Protein AF-0000000067838954 (afdb_homodimer)

Foldseek 3Di:
DPPDDDDDDDDDDPVVQ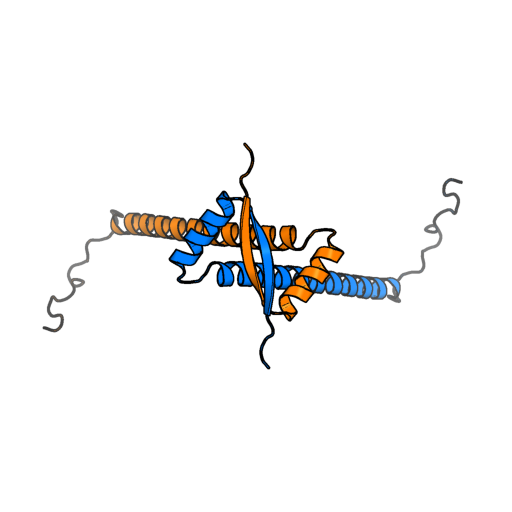VVLCVVCVVVVHDSVVSVVVVVVVVVVVVVVV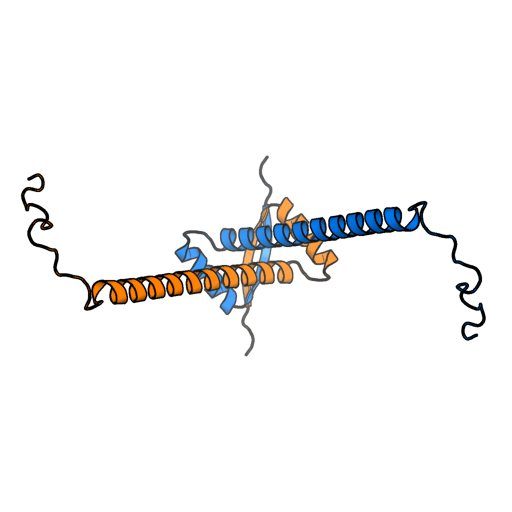VVVVVVVVVVVVVVVVCVVPVVPPDPPPPPNPPPPPDPD/DPPDDDDDDDDDDPVVQVVLCVVCVVVVHDSVVSVVVVVVVVVVVVVVVVVVVVVVVVVVVVVVVCVVPVVPPDPCPPPNPPPPPDDD

Sequence (176 aa):
MTTRSSTYPLRLPRSLKAAIEKLSKRDGTSVNQFVVMAAAEKVAAMTTAEYFTERRERADMEAFDRILNRKGGQPPQPGDELSEEGDRMTTRSSTYPLRLPRSLKAAIEKLSKRDGTSVNQFVVMAAAEKVAAMTTAEYFTERRERADMEAFDRILNRKGGQPPQPGDELSEEGDR

Secondary structure (DSSP, 8-state):
----EEEEEEEEEHHHHHHHHHHHHHHT--HHHHHHHHHHHHHHHHHHHHHHHHHHHHHHHHHHHHHHT-TT-----TT-S--S----/----EEEEEEEEEHHHHHHHHHHHHHHT--HHHHHHHHHHHHHHHHHHHHHHHHHHHHHHHHHHHHHHT-TT-----TT-S--S----

pLDDT: mean 84.19, std 17.47, range [36.03, 98.75]

Solvent-accessible surface area (backbone atoms only — not comparable to full-atom values): 10216 Å² total; per-residue (Å²): 128,81,76,51,68,43,78,42,83,34,65,34,48,49,69,58,48,50,50,44,47,53,51,16,60,76,68,73,47,44,56,54,58,51,43,47,47,20,37,51,50,43,51,51,50,53,51,49,51,49,50,50,51,49,49,49,52,50,49,48,51,51,51,49,50,52,58,72,64,40,79,81,60,68,67,81,55,95,83,66,62,75,67,80,77,61,91,126,129,79,75,52,66,42,78,42,82,35,65,33,48,50,70,56,48,52,50,45,49,54,52,16,60,75,68,72,47,46,56,53,57,51,43,46,47,19,37,51,51,44,50,51,50,54,52,49,51,50,50,50,51,50,49,48,52,51,49,50,51,51,52,49,51,53,59,73,64,40,79,78,60,69,66,82,56,96,82,65,62,75,67,82,77,59,90,125

Structure (mmCIF, N/CA/C/O backbone):
data_AF-0000000067838954-model_v1
#
loop_
_entity.id
_entity.type
_entity.pdbx_description
1 polymer 'Toxin-antitoxin system Hic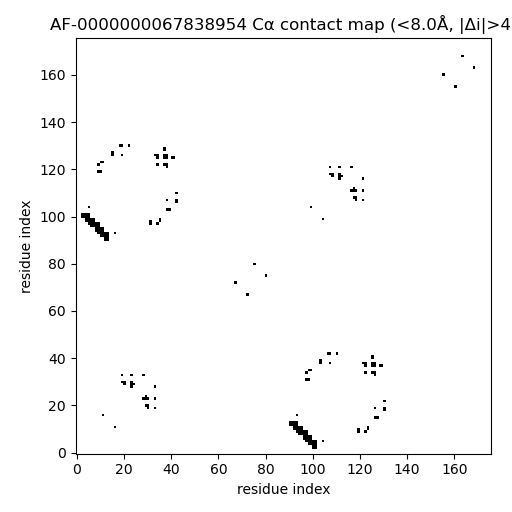B family antitoxin'
#
loop_
_atom_site.group_PDB
_atom_site.id
_atom_site.type_symbol
_atom_site.label_atom_id
_atom_site.label_alt_id
_atom_site.label_comp_id
_atom_site.label_asym_id
_atom_site.label_entity_id
_atom_site.label_seq_id
_atom_site.pdbx_PDB_ins_code
_atom_site.Cartn_x
_atom_site.Cartn_y
_atom_site.Cartn_z
_atom_site.occupancy
_atom_site.B_iso_or_equiv
_atom_site.auth_seq_id
_atom_site.auth_comp_id
_atom_site.auth_asym_id
_atom_site.auth_atom_id
_atom_site.pdbx_PDB_model_num
ATOM 1 N N . MET A 1 1 ? -16.734 2.172 -22.031 1 43.78 1 MET A N 1
ATOM 2 C CA . MET A 1 1 ? -16.672 0.999 -21.172 1 43.78 1 MET A CA 1
ATOM 3 C C . MET A 1 1 ? -16.875 1.39 -19.719 1 43.78 1 MET A C 1
ATOM 5 O O . MET A 1 1 ? -16.062 2.119 -19.141 1 43.78 1 MET A O 1
ATOM 9 N N . THR A 1 2 ? -18.125 1.466 -19.422 1 59.16 2 THR A N 1
ATOM 10 C CA . THR A 1 2 ? -18.469 1.93 -18.078 1 59.16 2 THR A CA 1
ATOM 11 C C . THR A 1 2 ? -17.812 1.051 -17.016 1 59.16 2 THR A C 1
ATOM 13 O O . THR A 1 2 ? -17.891 -0.177 -17.078 1 59.16 2 THR A O 1
ATOM 16 N N . THR A 1 3 ? -16.859 1.477 -16.547 1 65.56 3 THR A N 1
ATOM 17 C CA . THR A 1 3 ? -16.172 0.739 -15.492 1 65.56 3 THR A CA 1
ATOM 18 C C . THR A 1 3 ? -17.156 0.337 -14.391 1 65.56 3 THR A C 1
ATOM 20 O O . THR A 1 3 ? -17.75 1.197 -13.734 1 65.56 3 THR A O 1
ATOM 23 N N . ARG A 1 4 ? -17.656 -0.787 -14.578 1 85.62 4 ARG A N 1
ATOM 24 C CA . ARG A 1 4 ? -18.578 -1.32 -13.586 1 85.62 4 ARG A CA 1
ATOM 25 C C . ARG A 1 4 ? -17.938 -1.354 -12.203 1 85.62 4 ARG A C 1
ATOM 27 O O . ARG A 1 4 ? -16.766 -1.702 -12.07 1 85.62 4 ARG A O 1
ATOM 34 N N . SER A 1 5 ? -18.688 -0.738 -11.242 1 89.75 5 SER A N 1
ATOM 35 C CA . SER A 1 5 ? -18.203 -0.722 -9.859 1 89.75 5 SER A CA 1
ATOM 36 C C . SER A 1 5 ? -19.031 -1.647 -8.977 1 89.75 5 SER A C 1
ATOM 38 O O . SER A 1 5 ? -20.172 -1.979 -9.32 1 89.75 5 SER A O 1
ATOM 40 N N . SER A 1 6 ? -18.406 -2.203 -8.07 1 92.19 6 SER A N 1
ATOM 41 C CA . SER A 1 6 ? -19.047 -2.996 -7.023 1 92.19 6 SER A CA 1
ATOM 42 C C . SER A 1 6 ? -18.844 -2.369 -5.648 1 92.19 6 SER A C 1
ATOM 44 O O . SER A 1 6 ? -17.781 -1.785 -5.383 1 92.19 6 SER A O 1
ATOM 46 N N . THR A 1 7 ? -19.969 -2.459 -4.84 1 95.38 7 THR A N 1
ATOM 47 C CA . THR A 1 7 ? -19.875 -1.942 -3.479 1 95.38 7 THR A CA 1
ATOM 48 C C . THR A 1 7 ? -19.594 -3.07 -2.49 1 95.38 7 THR A C 1
ATOM 50 O O . THR A 1 7 ? -20.156 -4.16 -2.605 1 95.38 7 THR A O 1
ATOM 53 N N . TYR A 1 8 ? -18.688 -2.836 -1.58 1 95.5 8 TYR A N 1
ATOM 54 C CA . TYR A 1 8 ? -18.266 -3.795 -0.564 1 95.5 8 TYR A CA 1
ATOM 55 C C . TYR A 1 8 ? -18.297 -3.166 0.824 1 95.5 8 TYR A C 1
ATOM 57 O O . TYR A 1 8 ? -17.703 -2.107 1.045 1 95.5 8 TYR A O 1
ATOM 65 N N . PRO A 1 9 ? -19 -3.807 1.768 1 97 9 PRO A N 1
ATOM 66 C CA . PRO A 1 9 ? -18.969 -3.283 3.135 1 97 9 PRO A CA 1
ATOM 67 C C . PRO A 1 9 ? -17.609 -3.5 3.816 1 97 9 PRO A C 1
ATOM 69 O O . PRO A 1 9 ? -17.328 -4.602 4.301 1 97 9 PRO A O 1
ATOM 72 N N . LEU A 1 10 ? -16.828 -2.473 3.943 1 98.06 10 LEU A N 1
ATOM 73 C CA . LEU A 1 10 ? -15.5 -2.541 4.539 1 98.06 10 LEU A CA 1
ATOM 74 C C . LEU A 1 10 ? -15.562 -2.275 6.039 1 98.06 10 LEU A C 1
ATOM 76 O O . LEU A 1 10 ? -16.109 -1.263 6.473 1 98.06 10 LEU A O 1
ATOM 80 N N . ARG A 1 11 ? -15.031 -3.172 6.762 1 97.62 11 ARG A N 1
ATOM 81 C CA . ARG A 1 11 ? -14.93 -2.988 8.203 1 97.62 11 ARG A CA 1
ATOM 82 C C . ARG A 1 11 ? -13.539 -2.502 8.602 1 97.62 11 ARG A C 1
ATOM 84 O O . ARG A 1 11 ? -12.547 -3.189 8.359 1 97.62 11 ARG A O 1
ATOM 91 N N . LEU A 1 12 ? -13.547 -1.282 9.242 1 97.75 12 LEU A N 1
ATOM 92 C CA . LEU A 1 12 ? -12.289 -0.656 9.617 1 97.75 12 LEU A CA 1
ATOM 93 C C . LEU A 1 12 ? -12.219 -0.438 11.125 1 97.75 12 LEU A C 1
ATOM 95 O O . LEU A 1 12 ? -13.211 -0.036 11.742 1 97.75 12 LEU A O 1
ATOM 99 N N . PRO A 1 13 ? -11.016 -0.708 11.664 1 96.94 13 PRO A N 1
ATOM 100 C CA . PRO A 1 13 ? -10.82 -0.157 13.008 1 96.94 13 PRO A CA 1
ATOM 101 C C . PRO A 1 13 ? -11.031 1.354 13.062 1 96.94 13 PRO A C 1
ATOM 103 O O . PRO A 1 13 ? -10.648 2.068 12.133 1 96.94 13 PRO A O 1
ATOM 106 N N . ARG A 1 14 ? -11.555 1.832 14.125 1 96.31 14 ARG A N 1
ATOM 107 C CA . ARG A 1 14 ? -11.875 3.25 14.25 1 96.31 14 ARG A CA 1
ATOM 108 C C . ARG A 1 14 ? -10.625 4.109 14.062 1 96.31 14 ARG A C 1
ATOM 110 O O . ARG A 1 14 ? -10.688 5.184 13.461 1 96.31 14 ARG A O 1
ATOM 117 N N . SER A 1 15 ? -9.516 3.645 14.594 1 97 15 SER A N 1
ATOM 118 C CA . SER A 1 15 ? -8.273 4.402 14.508 1 97 15 SER A CA 1
ATOM 119 C C . SER A 1 15 ? -7.789 4.5 13.062 1 97 15 SER A C 1
ATOM 121 O O . SER A 1 15 ? -7.316 5.555 12.633 1 97 15 SER A O 1
ATOM 123 N N . LEU A 1 16 ? -7.926 3.453 12.32 1 97.94 16 LEU A N 1
ATOM 124 C CA . LEU A 1 16 ? -7.52 3.451 10.914 1 97.94 16 LEU A CA 1
ATOM 125 C C . LEU A 1 16 ? -8.445 4.328 10.078 1 97.94 16 LEU A C 1
ATOM 127 O O . LEU A 1 16 ? -7.984 5.07 9.211 1 97.94 16 LEU A O 1
ATOM 131 N N . LYS A 1 17 ? -9.68 4.211 10.359 1 97.81 17 LYS A N 1
ATOM 132 C CA . LYS A 1 17 ? -10.641 5.066 9.656 1 97.81 17 LYS A CA 1
ATOM 133 C C . LYS A 1 17 ? -10.32 6.543 9.883 1 97.81 17 LYS A C 1
ATOM 135 O O . LYS A 1 17 ? -10.328 7.332 8.938 1 97.81 17 LYS A O 1
ATOM 140 N N . ALA A 1 18 ? -10.023 6.887 11.102 1 96.81 18 ALA A N 1
ATOM 141 C CA . ALA A 1 18 ? -9.703 8.273 11.43 1 96.81 18 ALA A CA 1
ATOM 142 C C . ALA A 1 18 ? -8.438 8.734 10.711 1 96.81 18 ALA A C 1
ATOM 144 O O . ALA A 1 18 ? -8.375 9.859 10.211 1 96.81 18 ALA A O 1
ATOM 145 N N . ALA A 1 19 ? -7.5 7.848 10.656 1 97.5 19 ALA A N 1
ATOM 146 C CA . ALA A 1 19 ? -6.246 8.164 9.977 1 97.5 19 ALA A CA 1
ATOM 147 C C . ALA A 1 19 ? -6.469 8.375 8.484 1 97.5 19 ALA A C 1
ATOM 149 O O . ALA A 1 19 ? -5.93 9.32 7.895 1 97.5 19 ALA A O 1
ATOM 150 N N . ILE A 1 20 ? -7.301 7.562 7.855 1 98.38 20 ILE A N 1
ATOM 151 C CA . ILE A 1 20 ? -7.613 7.656 6.434 1 98.38 20 ILE A CA 1
ATOM 152 C C . ILE A 1 20 ? -8.352 8.969 6.152 1 98.38 20 ILE A C 1
ATOM 154 O O . ILE A 1 20 ? -8.039 9.664 5.18 1 98.38 20 ILE A O 1
ATOM 158 N N . GLU A 1 21 ? -9.258 9.281 7.043 1 97.69 21 GLU A N 1
ATOM 159 C CA . GLU A 1 21 ? -10.023 10.516 6.879 1 97.69 21 GLU A CA 1
ATOM 160 C C . GLU A 1 21 ? -9.117 11.742 6.957 1 97.69 21 GLU A C 1
ATOM 162 O O . GLU A 1 21 ? -9.234 12.664 6.148 1 97.69 21 GLU A O 1
ATOM 167 N N . LYS A 1 22 ? -8.242 11.727 7.926 1 97 22 LYS A N 1
ATOM 168 C CA . LYS A 1 22 ? -7.301 12.836 8.094 1 97 22 LYS A CA 1
ATOM 169 C C . LYS A 1 22 ? -6.398 12.984 6.875 1 97 22 LYS A C 1
ATOM 171 O O . LYS A 1 22 ? -6.234 14.086 6.348 1 97 22 LYS A O 1
ATOM 176 N N . LEU A 1 23 ? -5.891 11.883 6.367 1 96.75 23 LEU A N 1
ATOM 177 C CA . LEU A 1 23 ? -4.973 11.914 5.23 1 96.75 23 LEU A CA 1
ATOM 178 C C . LEU A 1 23 ? -5.707 12.281 3.947 1 96.75 23 LEU A C 1
ATOM 180 O O . LEU A 1 23 ? -5.168 13 3.102 1 96.75 23 LEU A O 1
ATOM 184 N N . SER A 1 24 ? -6.938 11.742 3.83 1 97.12 24 SER A N 1
ATOM 185 C CA . SER A 1 24 ? -7.73 12.039 2.641 1 97.12 24 SER A CA 1
ATOM 186 C C . SER A 1 24 ? -8.07 13.523 2.557 1 97.12 24 SER A C 1
ATOM 188 O O . SER A 1 24 ? -8.031 14.117 1.475 1 97.12 24 SER A O 1
ATOM 190 N N . LYS A 1 25 ? -8.344 14.125 3.738 1 95.62 25 LYS A N 1
ATOM 191 C CA . LYS A 1 25 ? -8.656 15.547 3.799 1 95.62 25 LYS A CA 1
ATOM 192 C C . LYS A 1 25 ? -7.438 16.391 3.426 1 95.62 25 LYS A C 1
ATOM 194 O O . LYS A 1 25 ? -7.555 17.359 2.676 1 95.62 25 LYS A O 1
ATOM 199 N N . ARG A 1 26 ? -6.359 15.977 3.863 1 92.69 26 ARG A N 1
ATOM 200 C CA . ARG A 1 26 ? -5.109 16.688 3.598 1 92.69 26 ARG A CA 1
ATOM 201 C C . ARG A 1 26 ? -4.766 16.641 2.111 1 92.69 26 ARG A C 1
ATOM 203 O O . ARG A 1 26 ? -4.32 17.641 1.547 1 92.69 26 ARG A O 1
ATOM 210 N N . ASP A 1 27 ? -5.125 15.492 1.48 1 91.62 27 ASP A N 1
ATOM 211 C CA . ASP A 1 27 ? -4.754 15.297 0.082 1 91.62 27 ASP A CA 1
ATOM 212 C C . ASP A 1 27 ? -5.891 15.711 -0.852 1 91.62 27 ASP A C 1
ATOM 214 O O . ASP A 1 27 ? -5.734 15.68 -2.074 1 91.62 27 ASP A O 1
ATOM 218 N N . GLY A 1 28 ? -6.945 16.078 -0.348 1 95.56 28 GLY A N 1
ATOM 219 C CA . GLY A 1 28 ? -8.086 16.484 -1.155 1 95.56 28 GLY A CA 1
ATOM 220 C C . GLY A 1 28 ? -8.742 15.336 -1.885 1 95.56 28 GLY A C 1
ATOM 221 O O . GLY A 1 28 ? -9.148 15.477 -3.039 1 95.56 28 GLY A O 1
ATOM 222 N N . THR A 1 29 ? -8.688 14.164 -1.291 1 96.88 29 THR A N 1
ATOM 223 C CA . THR A 1 29 ? -9.336 12.992 -1.862 1 96.88 29 THR A CA 1
ATOM 224 C C . THR A 1 29 ? -10.391 12.438 -0.909 1 96.88 29 THR A C 1
ATOM 226 O O . THR A 1 29 ? -10.469 12.852 0.249 1 96.88 29 THR A O 1
ATOM 229 N N . SER A 1 30 ? -11.133 11.57 -1.439 1 97.25 30 SER A N 1
ATOM 230 C CA . SER A 1 30 ? -12.148 10.93 -0.609 1 97.25 30 SER A CA 1
ATOM 231 C C . SER A 1 30 ? -11.609 9.664 0.048 1 97.25 30 SER A C 1
ATOM 233 O O . SER A 1 30 ? -10.633 9.078 -0.426 1 97.25 30 SER A O 1
ATOM 235 N N . VAL A 1 31 ? -12.18 9.281 1 1 97.44 31 VAL A N 1
ATOM 236 C CA . VAL A 1 31 ? -11.883 8.016 1.665 1 97.44 31 VAL A CA 1
ATOM 237 C C . VAL A 1 31 ? -11.953 6.871 0.657 1 97.44 31 VAL A C 1
ATOM 239 O O . VAL A 1 31 ? -11.078 6.004 0.632 1 97.44 31 VAL A O 1
ATOM 242 N N . ASN A 1 32 ? -12.93 6.918 -0.172 1 98 32 ASN A N 1
ATOM 243 C CA . ASN A 1 32 ? -13.07 5.891 -1.199 1 98 32 ASN A CA 1
ATOM 244 C C . ASN A 1 32 ? -11.844 5.836 -2.107 1 98 32 ASN A C 1
ATOM 246 O O . ASN A 1 32 ? -11.297 4.758 -2.352 1 98 32 ASN A O 1
ATOM 250 N N . GLN A 1 33 ? -11.453 7.055 -2.561 1 97.56 33 GLN A N 1
ATOM 251 C CA . GLN A 1 33 ? -10.305 7.121 -3.457 1 97.56 33 GLN A CA 1
ATOM 252 C C . GLN A 1 33 ? -9.031 6.652 -2.758 1 97.56 33 GLN A C 1
ATOM 254 O O . GLN A 1 33 ? -8.219 5.941 -3.35 1 97.56 33 GLN A O 1
ATOM 259 N N . PHE A 1 34 ? -8.844 7.008 -1.467 1 98.31 34 PHE A N 1
ATOM 260 C CA . PHE A 1 34 ? -7.684 6.59 -0.691 1 98.31 34 PHE A CA 1
ATOM 261 C C . PHE A 1 34 ? -7.617 5.07 -0.599 1 98.31 34 PHE A C 1
ATOM 263 O O . PHE A 1 34 ? -6.57 4.473 -0.863 1 98.31 34 PHE A O 1
ATOM 270 N N . VAL A 1 35 ? -8.703 4.441 -0.307 1 98.69 35 VAL A N 1
ATOM 271 C CA . VAL A 1 35 ? -8.742 3.004 -0.064 1 98.69 35 VAL A CA 1
ATOM 272 C C . VAL A 1 35 ? -8.602 2.252 -1.385 1 98.69 35 VAL A C 1
ATOM 274 O O . VAL A 1 35 ? -7.918 1.228 -1.454 1 98.69 35 VAL A O 1
ATOM 277 N N . VAL A 1 36 ? -9.195 2.773 -2.414 1 98.44 36 VAL A N 1
ATOM 278 C CA . VAL A 1 36 ? -9.078 2.172 -3.738 1 98.44 36 VAL A CA 1
ATOM 279 C C . VAL A 1 36 ? -7.617 2.197 -4.188 1 98.44 36 VAL A C 1
ATOM 281 O O . VAL A 1 36 ? -7.098 1.196 -4.691 1 98.44 36 VAL A O 1
ATOM 284 N N . MET A 1 37 ? -6.977 3.281 -3.898 1 98.62 37 MET A N 1
ATOM 285 C CA . MET A 1 37 ? -5.578 3.412 -4.297 1 98.62 37 MET A CA 1
ATOM 286 C C . MET A 1 37 ? -4.688 2.502 -3.459 1 98.62 37 MET A C 1
ATOM 288 O O . MET A 1 37 ? -3.75 1.895 -3.979 1 98.62 37 MET A O 1
ATOM 292 N N . ALA A 1 38 ? -4.973 2.475 -2.211 1 98.69 38 ALA A N 1
ATOM 293 C CA . ALA A 1 38 ? -4.223 1.587 -1.325 1 98.69 38 ALA A CA 1
ATOM 294 C C . ALA A 1 38 ? -4.32 0.137 -1.791 1 98.69 38 ALA A C 1
ATOM 296 O O . ALA A 1 38 ? -3.311 -0.565 -1.874 1 98.69 38 ALA A O 1
ATOM 297 N N . ALA A 1 39 ? -5.551 -0.278 -2.137 1 98.75 39 ALA A N 1
ATOM 298 C CA . ALA A 1 39 ? -5.785 -1.645 -2.596 1 98.75 39 ALA A CA 1
ATOM 299 C C . ALA A 1 39 ? -5.086 -1.901 -3.93 1 98.75 39 ALA A C 1
ATOM 301 O O . ALA A 1 39 ? -4.477 -2.955 -4.125 1 98.75 39 ALA A O 1
ATOM 302 N N . ALA A 1 40 ? -5.188 -0.943 -4.836 1 98.62 40 ALA A N 1
ATOM 303 C CA . ALA A 1 40 ? -4.547 -1.072 -6.145 1 98.62 40 ALA A CA 1
ATOM 304 C C . ALA A 1 40 ? -3.031 -1.169 -6.008 1 98.62 40 ALA A C 1
ATOM 306 O O . ALA A 1 40 ? -2.391 -1.977 -6.684 1 98.62 40 ALA A O 1
ATOM 307 N N . GLU A 1 41 ? -2.473 -0.341 -5.102 1 98.25 41 GLU A N 1
ATOM 308 C CA . GLU A 1 41 ? -1.035 -0.357 -4.84 1 98.25 41 GLU A CA 1
ATOM 309 C C . GLU A 1 41 ? -0.591 -1.704 -4.277 1 98.25 41 GLU A C 1
ATOM 311 O O . GLU A 1 41 ? 0.45 -2.234 -4.668 1 98.25 41 GLU A O 1
ATOM 316 N N . LYS A 1 42 ? -1.383 -2.227 -3.42 1 98 42 LYS A N 1
ATOM 317 C CA . LYS A 1 42 ? -1.037 -3.518 -2.832 1 98 42 LYS A CA 1
ATOM 318 C C . LYS A 1 42 ? -1.144 -4.637 -3.863 1 98 42 LYS A C 1
ATOM 320 O O . LYS A 1 42 ? -0.283 -5.52 -3.92 1 98 42 LYS A O 1
ATOM 325 N N . VAL A 1 43 ? -2.117 -4.633 -4.711 1 98 43 VAL A N 1
ATOM 326 C CA . VAL A 1 43 ? -2.252 -5.602 -5.797 1 98 43 VAL A CA 1
ATOM 327 C C . VAL A 1 43 ? -1.034 -5.52 -6.715 1 98 43 VAL A C 1
ATOM 329 O O . VAL A 1 43 ? -0.45 -6.547 -7.07 1 98 43 VAL A O 1
ATOM 332 N N . ALA A 1 44 ? -0.713 -4.289 -7.07 1 97.44 44 ALA A N 1
ATOM 333 C CA . ALA A 1 44 ? 0.435 -4.074 -7.949 1 97.44 44 ALA A CA 1
ATOM 334 C C . ALA A 1 44 ? 1.718 -4.602 -7.312 1 97.44 44 ALA A C 1
ATOM 336 O O . ALA A 1 44 ? 2.518 -5.266 -7.973 1 97.44 44 ALA A O 1
ATOM 337 N N . ALA A 1 45 ? 1.839 -4.316 -6 1 96.56 45 ALA A N 1
ATOM 338 C CA . ALA A 1 45 ? 3.039 -4.746 -5.281 1 96.56 45 ALA A CA 1
ATOM 339 C C . ALA A 1 45 ? 3.115 -6.266 -5.199 1 96.56 45 ALA A C 1
ATOM 341 O O . ALA A 1 45 ? 4.18 -6.855 -5.414 1 96.56 45 ALA A O 1
ATOM 342 N N . MET A 1 46 ? 2.01 -6.906 -4.918 1 95.75 46 MET A N 1
ATOM 343 C CA . MET A 1 46 ? 1.989 -8.359 -4.766 1 95.75 46 MET A CA 1
ATOM 344 C C . MET A 1 46 ? 2.184 -9.047 -6.113 1 95.75 46 MET A C 1
ATOM 346 O O . MET A 1 46 ? 2.867 -10.07 -6.199 1 95.75 46 MET A O 1
ATOM 350 N N . THR A 1 47 ? 1.602 -8.469 -7.195 1 94.19 47 THR A N 1
ATOM 351 C CA . THR A 1 47 ? 1.751 -9.023 -8.531 1 94.19 47 THR A CA 1
ATOM 352 C C . THR A 1 47 ? 3.191 -8.883 -9.016 1 94.19 47 THR A C 1
ATOM 354 O O . THR A 1 47 ? 3.746 -9.812 -9.609 1 94.19 47 THR A O 1
ATOM 357 N N . THR A 1 48 ? 3.779 -7.746 -8.695 1 93 48 THR A N 1
ATOM 358 C CA . THR A 1 48 ? 5.168 -7.504 -9.07 1 93 48 THR A CA 1
ATOM 359 C C . THR A 1 48 ? 6.102 -8.453 -8.336 1 93 48 THR A C 1
ATOM 361 O O . THR A 1 48 ? 7.023 -9.016 -8.938 1 93 48 THR A O 1
ATOM 364 N N . ALA A 1 49 ? 5.816 -8.609 -7.109 1 89 49 ALA A N 1
ATOM 365 C CA . ALA A 1 49 ? 6.625 -9.523 -6.312 1 89 49 ALA A CA 1
ATOM 366 C C . ALA A 1 49 ? 6.535 -10.945 -6.855 1 89 49 ALA A C 1
ATOM 368 O O . ALA A 1 49 ? 7.539 -11.664 -6.918 1 89 49 ALA A O 1
ATOM 369 N N . GLU A 1 50 ? 5.379 -11.344 -7.234 1 88.5 50 GLU A N 1
ATOM 370 C CA . GLU A 1 50 ? 5.168 -12.672 -7.797 1 88.5 50 GLU A CA 1
ATOM 371 C C . GLU A 1 50 ? 5.887 -12.828 -9.133 1 88.5 50 GLU A C 1
ATOM 373 O O . GLU A 1 50 ? 6.492 -13.867 -9.406 1 88.5 50 GLU A O 1
ATOM 378 N N . TYR A 1 51 ? 5.852 -11.773 -9.875 1 87.75 51 TYR A N 1
ATOM 379 C CA . TYR A 1 51 ? 6.535 -11.773 -11.164 1 87.75 51 TYR A CA 1
ATOM 380 C C . TYR A 1 51 ? 8.039 -11.93 -10.984 1 87.75 51 TYR A C 1
ATOM 382 O O . TYR A 1 51 ? 8.672 -12.734 -11.672 1 87.75 51 TYR A O 1
ATOM 390 N N . PHE A 1 52 ? 8.602 -11.258 -10.07 1 89.75 52 PHE A N 1
ATOM 391 C CA . PHE A 1 52 ? 10.039 -11.312 -9.844 1 89.75 52 PHE A CA 1
ATOM 392 C C . PHE A 1 52 ? 10.445 -12.656 -9.25 1 89.75 52 PHE A C 1
ATOM 394 O O . PHE A 1 52 ? 11.5 -13.195 -9.594 1 89.75 52 PHE A O 1
ATOM 401 N N . THR A 1 53 ? 9.586 -13.094 -8.391 1 88.31 53 THR A N 1
ATOM 402 C CA . THR A 1 53 ? 9.867 -14.391 -7.777 1 88.31 53 THR A CA 1
ATOM 403 C C . THR A 1 53 ? 9.867 -15.492 -8.828 1 88.31 53 THR A C 1
ATOM 405 O O . THR A 1 53 ? 10.766 -16.344 -8.852 1 88.31 53 THR A O 1
ATOM 408 N N . GLU A 1 54 ? 8.961 -15.391 -9.688 1 88.88 54 GLU A N 1
ATOM 409 C CA . GLU A 1 54 ? 8.867 -16.391 -10.75 1 88.88 54 GLU A CA 1
ATOM 410 C C . GLU A 1 54 ? 10.039 -16.281 -11.719 1 88.88 54 GLU A C 1
ATOM 412 O O . GLU A 1 54 ? 10.594 -17.297 -12.148 1 88.88 54 GLU A O 1
ATOM 417 N N . ARG A 1 55 ? 10.297 -15.07 -12.031 1 86.88 55 ARG A N 1
ATOM 418 C CA . ARG A 1 55 ? 11.406 -14.844 -12.953 1 86.88 55 ARG A CA 1
ATOM 419 C C . ARG A 1 55 ? 12.727 -15.289 -12.344 1 86.88 55 ARG A C 1
ATOM 421 O O . ARG A 1 55 ? 13.57 -15.883 -13.023 1 86.88 55 ARG A O 1
ATOM 428 N N . ARG A 1 56 ? 12.867 -14.984 -11.156 1 89.75 56 ARG A N 1
ATOM 429 C CA . ARG A 1 56 ? 14.07 -15.414 -10.453 1 89.75 56 ARG A CA 1
ATOM 430 C C . ARG A 1 56 ? 14.172 -16.938 -10.422 1 89.75 56 ARG A C 1
ATOM 432 O O . ARG A 1 56 ? 15.258 -17.5 -10.609 1 89.75 56 ARG A O 1
ATOM 439 N N . GLU A 1 57 ? 13.07 -17.531 -10.164 1 88.56 57 GLU A N 1
ATOM 440 C CA . GLU A 1 57 ? 13.031 -18.984 -10.125 1 88.56 57 GLU A CA 1
ATOM 441 C C . GLU A 1 57 ? 13.359 -19.594 -11.492 1 88.56 57 GLU A C 1
ATOM 443 O O . GLU A 1 57 ? 14.078 -20.578 -11.578 1 88.56 57 GLU A O 1
ATOM 448 N N . ARG A 1 58 ? 12.906 -18.984 -12.477 1 89.56 58 ARG A N 1
ATOM 449 C CA . ARG A 1 58 ? 13.195 -19.438 -13.836 1 89.56 58 ARG A CA 1
ATOM 450 C C . ARG A 1 58 ? 14.664 -19.219 -14.188 1 89.56 58 ARG A C 1
ATOM 452 O O . ARG A 1 58 ? 15.297 -20.078 -14.797 1 89.56 58 ARG A O 1
ATOM 459 N N . ALA A 1 59 ? 15.125 -18.109 -13.727 1 89.19 59 ALA A N 1
ATOM 460 C CA . ALA A 1 59 ? 16.516 -17.781 -13.992 1 89.19 59 ALA A CA 1
ATOM 461 C C . ALA A 1 59 ? 17.453 -18.75 -13.266 1 89.19 59 ALA A C 1
ATOM 463 O O . ALA A 1 59 ? 18.484 -19.156 -13.812 1 89.19 59 ALA A O 1
ATOM 464 N N . ASP A 1 60 ? 17.031 -19.031 -12.133 1 89.25 60 ASP A N 1
ATOM 465 C CA . ASP A 1 60 ? 17.812 -19.969 -11.336 1 89.25 60 ASP A CA 1
ATOM 466 C C . ASP A 1 60 ? 17.812 -21.359 -11.969 1 89.25 60 ASP A C 1
ATOM 468 O O . ASP A 1 60 ? 18.859 -22.031 -12.016 1 89.25 60 ASP A O 1
ATOM 472 N N . MET A 1 61 ? 16.719 -21.797 -12.438 1 90.31 61 MET A N 1
ATOM 473 C CA . MET A 1 61 ? 16.594 -23.109 -13.086 1 90.31 61 MET A CA 1
ATOM 474 C C . MET A 1 61 ? 17.406 -23.141 -14.383 1 90.31 61 MET A C 1
ATOM 476 O O . MET A 1 61 ? 18.062 -24.141 -14.68 1 90.31 61 MET A O 1
ATOM 480 N N . GLU A 1 62 ? 17.344 -22.094 -15.047 1 86.94 62 GLU A N 1
ATOM 481 C CA . GLU A 1 62 ? 18.125 -21.984 -16.281 1 86.94 62 GLU A CA 1
ATOM 482 C C . GLU A 1 62 ? 19.625 -22.031 -15.984 1 86.94 62 GLU A C 1
ATOM 484 O O . GLU A 1 62 ? 20.391 -22.703 -16.688 1 86.94 62 GLU A O 1
ATOM 489 N N . ALA A 1 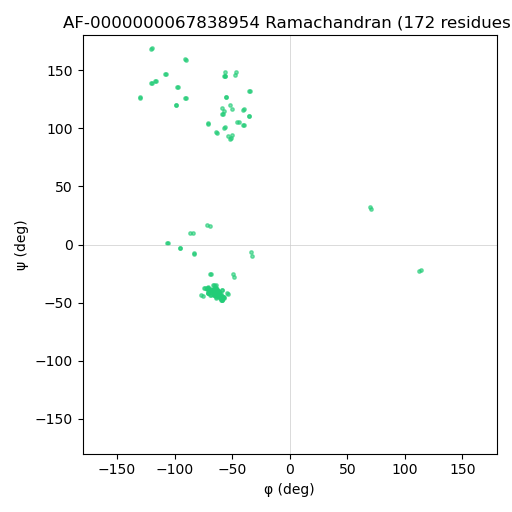63 ? 20.016 -21.312 -15.039 1 87.56 63 ALA A N 1
ATOM 490 C CA . ALA A 1 63 ? 21.406 -21.328 -14.633 1 87.56 63 ALA A CA 1
ATOM 491 C C . ALA A 1 63 ? 21.844 -22.719 -14.18 1 87.56 63 ALA A C 1
ATOM 493 O O . ALA A 1 63 ? 22.938 -23.172 -14.516 1 87.56 63 ALA A O 1
ATOM 494 N N . PHE A 1 64 ? 21 -23.391 -13.383 1 88.5 64 PHE A N 1
ATOM 495 C CA . PHE A 1 64 ? 21.234 -24.75 -12.914 1 88.5 64 PHE A CA 1
ATOM 496 C C . PHE A 1 64 ? 21.406 -25.703 -14.086 1 88.5 64 PHE A C 1
ATOM 498 O O . PHE A 1 64 ? 22.344 -26.5 -14.117 1 88.5 64 PHE A O 1
ATOM 505 N N . ASP A 1 65 ? 20.594 -25.609 -15 1 86.69 65 ASP A N 1
ATOM 506 C CA . ASP A 1 65 ? 20.641 -26.438 -16.203 1 86.69 65 ASP A CA 1
ATOM 507 C C . ASP A 1 65 ? 21.938 -26.188 -16.984 1 86.69 65 ASP A C 1
ATOM 509 O O . ASP A 1 65 ? 22.562 -27.125 -17.484 1 86.69 65 ASP A O 1
ATOM 513 N N . ARG A 1 66 ? 22.328 -24.953 -17.047 1 85.81 66 ARG A N 1
ATOM 514 C CA . ARG A 1 66 ? 23.547 -24.594 -17.75 1 85.81 66 ARG A CA 1
ATOM 515 C C . ARG A 1 66 ? 24.766 -25.188 -17.078 1 85.81 66 ARG A C 1
ATOM 517 O O . ARG A 1 66 ? 25.688 -25.672 -17.734 1 85.81 66 ARG A O 1
ATOM 524 N N . ILE A 1 67 ? 24.688 -25.234 -15.805 1 84.19 67 ILE A N 1
ATOM 525 C CA . ILE A 1 67 ? 25.797 -25.75 -15.031 1 84.19 67 ILE A CA 1
ATOM 526 C C . ILE A 1 67 ? 25.844 -27.281 -15.125 1 84.19 67 ILE A C 1
ATOM 528 O O . ILE A 1 67 ? 26.906 -27.859 -15.328 1 84.19 67 ILE A O 1
ATOM 532 N N . LEU A 1 68 ? 24.734 -27.906 -15.008 1 86.44 68 LEU A N 1
ATOM 533 C CA . LEU A 1 68 ? 24.656 -29.375 -15.008 1 86.44 68 LEU A CA 1
ATOM 534 C C . LEU A 1 68 ? 25 -29.938 -16.375 1 86.44 68 LEU A C 1
ATOM 536 O O . LEU A 1 68 ? 25.531 -31.047 -16.484 1 86.44 68 LEU A O 1
ATOM 540 N N . ASN A 1 69 ? 24.828 -29.234 -17.344 1 82.81 69 ASN A N 1
ATOM 541 C CA . ASN A 1 69 ? 25.047 -29.734 -18.703 1 82.81 69 ASN A CA 1
ATOM 542 C C . ASN A 1 69 ? 26.328 -29.156 -19.312 1 82.81 69 ASN A C 1
ATOM 544 O O . ASN A 1 69 ? 26.531 -29.234 -20.516 1 82.81 69 ASN A O 1
ATOM 548 N N . ARG A 1 70 ? 26.953 -28.359 -18.438 1 74.38 70 ARG A N 1
ATOM 549 C CA . ARG A 1 70 ? 28.25 -27.875 -18.922 1 74.38 70 ARG A CA 1
ATOM 550 C C . ARG A 1 70 ? 29.188 -29.031 -19.234 1 74.38 70 ARG A C 1
ATOM 552 O O . ARG A 1 70 ? 29.266 -30 -18.484 1 74.38 70 ARG A O 1
ATOM 559 N N . LYS A 1 71 ? 29.562 -29.312 -20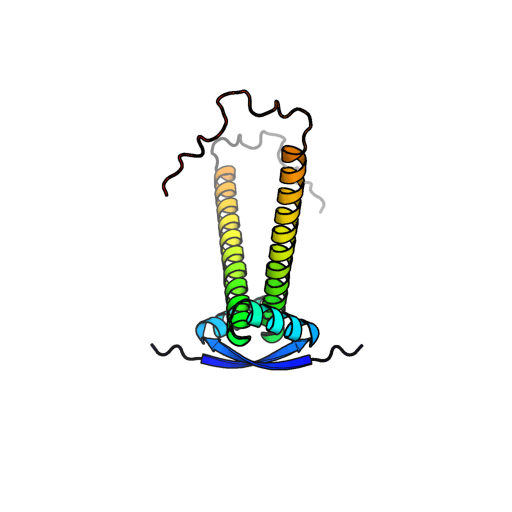.453 1 69.44 71 LYS A N 1
ATOM 560 C CA . LYS A 1 71 ? 30.406 -30.391 -20.953 1 69.44 71 LYS A CA 1
ATOM 561 C C . LYS A 1 71 ? 31.703 -30.5 -20.141 1 69.44 71 LYS A C 1
ATOM 563 O O . LYS A 1 71 ? 32.281 -31.594 -20.031 1 69.44 71 LYS A O 1
ATOM 568 N N . GLY A 1 72 ? 32.125 -29.484 -19.609 1 57.41 72 GLY A N 1
ATOM 569 C CA . GLY A 1 72 ? 33.438 -29.609 -19 1 57.41 72 GLY A CA 1
ATOM 570 C C . GLY A 1 72 ? 33.406 -30.188 -17.594 1 57.41 72 GLY A C 1
ATOM 571 O O . GLY A 1 72 ? 34.312 -30 -16.797 1 57.41 72 GLY A O 1
ATOM 572 N N . GLY A 1 73 ? 32.25 -30.688 -17.203 1 54.06 73 GLY A N 1
ATOM 573 C CA . GLY A 1 73 ? 32.281 -31.422 -15.945 1 54.06 73 GLY A CA 1
ATOM 574 C C . GLY A 1 73 ? 33.156 -32.656 -16 1 54.06 73 GLY A C 1
ATOM 575 O O . GLY A 1 73 ? 33.125 -33.406 -16.984 1 54.06 73 GLY A O 1
ATOM 576 N N . GLN A 1 74 ? 34.375 -32.625 -15.594 1 54.16 74 GLN A N 1
ATOM 577 C CA . GLN A 1 74 ? 35.156 -33.844 -15.477 1 54.16 74 GLN A CA 1
ATOM 578 C C . GLN A 1 74 ? 34.312 -34.969 -14.906 1 54.16 74 GLN A C 1
ATOM 580 O O . GLN A 1 74 ? 33.531 -34.781 -13.969 1 54.16 74 GLN A O 1
ATOM 585 N N . PRO A 1 75 ? 34.062 -36.031 -15.633 1 54.59 75 PRO A N 1
ATOM 586 C CA . PRO A 1 75 ? 33.344 -37.156 -15.016 1 54.59 75 PRO A CA 1
ATOM 587 C C . PRO A 1 75 ? 33.719 -37.344 -13.547 1 54.59 75 PRO A C 1
ATOM 589 O O . PRO A 1 75 ? 34.812 -36.938 -13.117 1 54.59 75 PRO A O 1
ATOM 592 N N . PRO A 1 76 ? 32.688 -37.5 -12.688 1 57.28 76 PRO A N 1
ATOM 593 C CA . PRO A 1 76 ? 33.219 -37.781 -11.344 1 57.28 76 PRO A CA 1
ATOM 594 C C . PRO A 1 76 ? 34.469 -38.625 -11.359 1 57.28 76 PRO A C 1
ATOM 596 O O . PRO A 1 76 ? 34.625 -39.5 -12.203 1 57.28 76 PRO A O 1
ATOM 599 N N . GLN A 1 77 ? 35.594 -38.156 -11.039 1 54.47 77 GLN A N 1
ATOM 600 C CA . GLN A 1 77 ? 36.812 -38.938 -11 1 54.47 77 GLN A CA 1
ATOM 601 C C . GLN A 1 77 ? 36.625 -40.25 -10.266 1 54.47 77 GLN A C 1
ATOM 603 O O . GLN A 1 77 ? 35.75 -40.344 -9.391 1 54.47 77 GLN A O 1
ATOM 608 N N . PRO A 1 78 ? 37.25 -41.344 -10.594 1 57.66 78 PRO A N 1
ATOM 609 C CA . PRO A 1 78 ? 37.219 -42.562 -9.805 1 57.66 78 PRO A CA 1
ATOM 610 C C . PRO A 1 78 ? 37.531 -42.344 -8.32 1 57.66 78 PRO A C 1
ATOM 612 O O . PRO A 1 78 ? 38.5 -41.688 -7.98 1 57.66 78 PRO A O 1
ATOM 615 N N . GLY A 1 79 ? 36.562 -42.625 -7.324 1 62.81 79 GLY A N 1
ATOM 616 C CA . GLY A 1 79 ? 36.656 -42.406 -5.887 1 62.81 79 GLY A CA 1
ATOM 617 C C . GLY A 1 79 ? 35.688 -41.375 -5.367 1 62.81 79 GLY A C 1
ATOM 618 O O . GLY A 1 79 ? 35.5 -41.219 -4.156 1 62.81 79 GLY A O 1
ATOM 619 N N . ASP A 1 80 ? 35.312 -40.625 -6.207 1 60.75 80 ASP A N 1
ATOM 620 C CA . ASP A 1 80 ? 34.344 -39.594 -5.77 1 60.75 80 ASP A CA 1
ATOM 621 C C . ASP A 1 80 ? 32.938 -40.156 -5.75 1 60.75 80 ASP A C 1
ATOM 623 O O . ASP A 1 80 ? 31.969 -39.438 -5.512 1 60.75 80 ASP A O 1
ATOM 627 N N . GLU A 1 81 ? 32.719 -41.281 -6.219 1 56.62 81 GLU A N 1
ATOM 628 C CA . GLU A 1 81 ? 31.406 -41.938 -6.203 1 56.62 81 GLU A CA 1
ATOM 629 C C . GLU A 1 81 ? 30.859 -42.062 -4.781 1 56.62 81 GLU A C 1
ATOM 631 O O . GLU A 1 81 ? 31.609 -42.312 -3.84 1 56.62 81 GLU A O 1
ATOM 636 N N . LEU A 1 82 ? 29.812 -41.438 -4.434 1 55.84 82 LEU A N 1
ATOM 637 C CA . LEU A 1 82 ? 29.203 -41.719 -3.139 1 55.84 82 LEU A CA 1
ATOM 638 C C . LEU A 1 82 ? 29.141 -43.219 -2.869 1 55.84 82 LEU A C 1
ATOM 640 O O . LEU A 1 82 ? 28.859 -44 -3.777 1 55.84 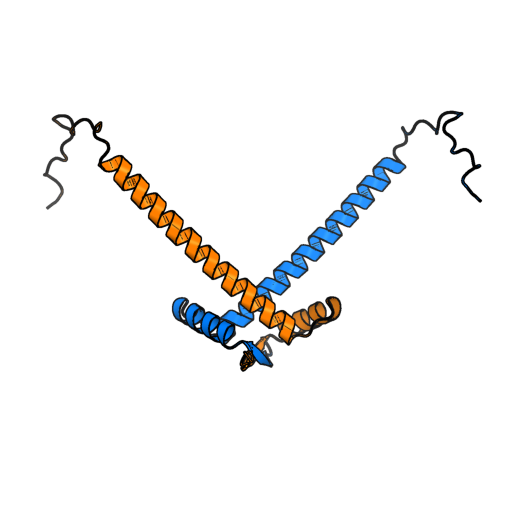82 LEU A O 1
ATOM 644 N N . SER A 1 83 ? 30.016 -43.688 -2 1 55 83 SER A N 1
ATOM 645 C CA . SER A 1 83 ? 29.781 -45.031 -1.539 1 55 83 SER A CA 1
ATOM 646 C C . SER A 1 83 ? 28.297 -45.312 -1.304 1 55 83 SER A C 1
ATOM 648 O O . SER A 1 83 ? 27.594 -44.469 -0.726 1 55 83 SER A O 1
ATOM 650 N N . GLU A 1 84 ? 27.578 -46 -2.156 1 52.06 84 GLU A N 1
ATOM 651 C CA . GLU A 1 84 ? 26.25 -46.531 -1.896 1 52.06 84 GLU A CA 1
ATOM 652 C C . GLU A 1 84 ? 26.094 -46.938 -0.431 1 52.06 84 GLU A C 1
ATOM 654 O O . GLU A 1 84 ? 25.094 -47.531 -0.049 1 52.06 84 GLU A O 1
ATOM 659 N N . GLU A 1 85 ? 27.078 -46.906 0.356 1 47.84 85 GLU A N 1
ATOM 660 C CA . GLU A 1 85 ? 26.828 -47.312 1.735 1 47.84 85 GLU A CA 1
ATOM 661 C C . GLU A 1 85 ? 26.016 -46.25 2.475 1 47.84 85 GLU A C 1
ATOM 663 O O . GLU A 1 85 ? 26.531 -45.562 3.361 1 47.84 85 GLU A O 1
ATOM 668 N N . GLY A 1 86 ? 25.406 -45.375 1.828 1 45.91 86 GLY A N 1
ATOM 669 C CA . GLY A 1 86 ? 24.562 -44.531 2.676 1 45.91 86 GLY A CA 1
ATOM 670 C C . GLY A 1 86 ? 23.547 -45.344 3.467 1 45.91 86 GLY A C 1
ATOM 671 O O . GLY A 1 86 ? 23.203 -46.469 3.096 1 45.91 86 GLY A O 1
ATOM 672 N N . ASP A 1 87 ? 23.141 -44.938 4.848 1 46.94 87 ASP A N 1
ATOM 673 C CA . ASP A 1 87 ? 22.438 -45.562 5.961 1 46.94 87 ASP A CA 1
ATOM 674 C C . ASP A 1 87 ? 21.125 -46.188 5.504 1 46.94 87 ASP A C 1
ATOM 676 O O . ASP A 1 87 ? 20.281 -45.5 4.922 1 46.94 87 ASP A O 1
ATOM 680 N N . ARG A 1 88 ? 21.016 -47.469 5.164 1 36.19 88 ARG A N 1
ATOM 681 C CA . ARG A 1 88 ? 19.781 -48.219 5.363 1 36.19 88 ARG A CA 1
ATOM 682 C C . ARG A 1 88 ? 19.203 -47.969 6.75 1 36.19 88 ARG A C 1
ATOM 684 O O . ARG A 1 88 ? 19.938 -47.969 7.738 1 36.19 88 ARG A O 1
ATOM 691 N N . MET B 1 1 ? -10.258 -3.574 25.391 1 43.25 1 MET B N 1
ATOM 692 C CA . MET B 1 1 ? -10.516 -2.414 24.547 1 43.25 1 MET B CA 1
ATOM 693 C C . MET B 1 1 ? -11.07 -2.844 23.188 1 43.25 1 MET B C 1
ATOM 695 O O . MET B 1 1 ? -10.375 -3.512 22.406 1 43.25 1 MET B O 1
ATOM 699 N N . THR B 1 2 ? -12.336 -3.023 23.25 1 58.88 2 THR B N 1
ATOM 700 C CA . THR B 1 2 ? -12.984 -3.537 22.047 1 58.88 2 THR B CA 1
ATOM 701 C C . THR B 1 2 ? -12.688 -2.639 20.859 1 58.88 2 THR B C 1
ATOM 703 O O . THR B 1 2 ? -12.844 -1.418 20.938 1 58.88 2 THR B O 1
ATOM 706 N N . THR B 1 3 ? -11.875 -3.02 20.141 1 65.44 3 THR B N 1
ATOM 707 C CA . THR B 1 3 ? -11.547 -2.262 18.938 1 65.44 3 THR B CA 1
ATOM 708 C C . THR B 1 3 ? -12.805 -1.957 18.125 1 65.44 3 THR B C 1
ATOM 710 O O . THR B 1 3 ? -13.477 -2.871 17.641 1 65.44 3 THR B O 1
ATOM 713 N N . ARG B 1 4 ? -13.328 -0.871 18.453 1 85.56 4 ARG B N 1
ATOM 714 C CA . ARG B 1 4 ? -14.516 -0.429 17.734 1 85.56 4 ARG B CA 1
ATOM 715 C C . ARG B 1 4 ? -14.25 -0.362 16.219 1 85.56 4 ARG B C 1
ATOM 717 O O . ARG B 1 4 ? -13.188 0.089 15.797 1 85.56 4 ARG B O 1
ATOM 724 N N . SER B 1 5 ? -15.156 -1.056 15.492 1 89.88 5 SER B N 1
ATOM 725 C CA . SER B 1 5 ? -15.055 -1.052 14.039 1 89.88 5 SER B CA 1
ATOM 726 C C . SER B 1 5 ? -16.156 -0.212 13.406 1 89.88 5 SER B C 1
ATOM 728 O O . SER B 1 5 ? -17.188 0.028 14.031 1 89.88 5 SER B O 1
ATOM 730 N N . SER B 1 6 ? -15.844 0.382 12.359 1 92.19 6 SER B N 1
ATOM 731 C CA . SER B 1 6 ? -16.797 1.105 11.523 1 92.19 6 SER B CA 1
ATOM 732 C C . SER B 1 6 ? -16.891 0.485 10.133 1 92.19 6 SER B C 1
ATOM 734 O O . SER B 1 6 ? -15.898 -0.004 9.594 1 92.19 6 SER B O 1
ATOM 736 N N . THR B 1 7 ? -18.203 0.455 9.641 1 95.38 7 THR B N 1
ATOM 737 C CA . THR B 1 7 ? -18.422 -0.067 8.297 1 95.38 7 THR B CA 1
ATOM 738 C C . THR B 1 7 ? -18.5 1.069 7.281 1 95.38 7 THR B C 1
ATOM 740 O O . THR B 1 7 ? -19.125 2.105 7.551 1 95.38 7 THR B O 1
ATOM 743 N N . TYR B 1 8 ? -17.844 0.917 6.16 1 95.5 8 TYR B N 1
ATOM 744 C CA . TYR B 1 8 ? -17.797 1.896 5.082 1 95.5 8 TYR B CA 1
ATOM 745 C C . TYR B 1 8 ? -18.125 1.25 3.742 1 95.5 8 TYR B C 1
ATOM 747 O O . TYR B 1 8 ? -17.5 0.249 3.361 1 95.5 8 TYR B O 1
ATOM 755 N N . PRO B 1 9 ? -19.094 1.802 3.018 1 97 9 PRO B N 1
ATOM 756 C CA . PRO B 1 9 ? -19.375 1.266 1.683 1 97 9 PRO B CA 1
ATOM 757 C C . PRO B 1 9 ? -18.281 1.598 0.676 1 97 9 PRO B C 1
ATOM 759 O O . PRO B 1 9 ? -18.234 2.713 0.149 1 97 9 PRO B O 1
ATOM 762 N N . LEU B 1 10 ? -17.453 0.652 0.34 1 98.06 10 LEU B N 1
ATOM 763 C CA . LEU B 1 10 ? -16.328 0.838 -0.577 1 98.06 10 LEU B CA 1
ATOM 764 C C . LEU B 1 10 ? -16.75 0.55 -2.014 1 98.06 10 LEU B C 1
ATOM 766 O O . LEU B 1 10 ? -17.312 -0.512 -2.301 1 98.06 10 LEU B O 1
ATOM 770 N N . ARG B 1 11 ? -16.516 1.471 -2.828 1 97.56 11 ARG B N 1
ATOM 771 C CA . ARG B 1 11 ? -16.781 1.28 -4.25 1 97.56 11 ARG B CA 1
ATOM 772 C C . ARG B 1 11 ? -15.5 0.911 -4.996 1 97.56 11 ARG B C 1
ATOM 774 O O . ARG B 1 11 ? -14.539 1.683 -5.008 1 97.56 11 ARG B O 1
ATOM 781 N N . LEU B 1 12 ? -15.547 -0.311 -5.629 1 97.69 12 LEU B N 1
ATOM 782 C CA . LEU B 1 12 ? -14.383 -0.833 -6.328 1 97.69 12 LEU B CA 1
ATOM 783 C C . LEU B 1 12 ? -14.688 -1.062 -7.805 1 97.69 12 LEU B C 1
ATOM 785 O O . LEU B 1 12 ? -15.766 -1.558 -8.148 1 97.69 12 LEU B O 1
ATOM 789 N N . PRO B 1 13 ? -13.695 -0.696 -8.633 1 96.88 13 PRO B N 1
ATOM 790 C CA . PRO B 1 13 ? -13.805 -1.242 -9.984 1 96.88 13 PRO B CA 1
ATOM 791 C C . PRO B 1 13 ? -13.891 -2.768 -10 1 96.88 13 PRO B C 1
ATOM 793 O O . PRO B 1 13 ? -13.219 -3.434 -9.211 1 96.88 13 PRO B O 1
ATOM 796 N N . ARG B 1 14 ? -14.625 -3.297 -10.891 1 96.38 14 ARG B N 1
ATOM 797 C CA . ARG B 1 14 ? -14.844 -4.738 -10.945 1 96.38 14 ARG B CA 1
ATOM 798 C C . ARG B 1 14 ? -13.516 -5.484 -11.102 1 96.38 14 ARG B C 1
ATOM 800 O O . ARG B 1 14 ? -13.328 -6.551 -10.516 1 96.38 14 ARG B O 1
ATOM 807 N N . SER B 1 15 ? -12.633 -4.922 -11.906 1 96.94 15 SER B N 1
ATOM 808 C CA . SER B 1 15 ? -11.344 -5.562 -12.148 1 96.94 15 SER B CA 1
ATOM 809 C C . SER B 1 15 ? -10.492 -5.598 -10.883 1 96.94 15 SER B C 1
ATOM 811 O O . SER B 1 15 ? -9.828 -6.602 -10.602 1 96.94 15 SER B O 1
ATOM 813 N N . LEU B 1 16 ? -10.531 -4.566 -10.109 1 97.88 16 LEU B N 1
ATOM 814 C CA . LEU B 1 16 ? -9.773 -4.512 -8.867 1 97.88 16 LEU B CA 1
ATOM 815 C C . LEU B 1 16 ? -10.367 -5.457 -7.824 1 97.88 16 LEU B C 1
ATOM 817 O O . LEU B 1 16 ? -9.625 -6.145 -7.113 1 97.88 16 LEU B O 1
ATOM 821 N N . LYS B 1 17 ? -11.633 -5.461 -7.77 1 97.81 17 LYS B N 1
ATOM 822 C CA . LYS B 1 17 ? -12.297 -6.387 -6.859 1 97.81 17 LYS B CA 1
ATOM 823 C C . LYS B 1 17 ? -11.914 -7.832 -7.172 1 97.81 17 LYS B C 1
ATOM 825 O O . LYS B 1 17 ? -11.609 -8.609 -6.266 1 97.81 17 LYS B O 1
ATOM 830 N N . ALA B 1 18 ? -11.922 -8.172 -8.43 1 96.75 18 ALA B N 1
ATOM 831 C CA . ALA B 1 18 ? -11.57 -9.523 -8.852 1 96.75 18 ALA B CA 1
ATOM 832 C C . ALA B 1 18 ? -10.125 -9.859 -8.492 1 96.75 18 ALA B C 1
ATOM 834 O O . ALA B 1 18 ? -9.836 -10.969 -8.039 1 96.75 18 ALA B O 1
ATOM 835 N N . ALA B 1 19 ? -9.281 -8.891 -8.672 1 97.5 19 ALA B N 1
ATOM 836 C CA . ALA B 1 19 ? -7.875 -9.086 -8.344 1 97.5 19 ALA B CA 1
ATOM 837 C C . ALA B 1 19 ? -7.684 -9.297 -6.848 1 97.5 19 ALA B C 1
ATOM 839 O O . ALA B 1 19 ? -6.922 -10.172 -6.43 1 97.5 19 ALA B O 1
ATOM 840 N N . ILE B 1 20 ? -8.398 -8.547 -6.012 1 98.38 20 ILE B N 1
ATOM 841 C CA . ILE B 1 20 ? -8.32 -8.656 -4.562 1 98.38 20 ILE B CA 1
ATOM 842 C C . ILE B 1 20 ? -8.836 -10.023 -4.113 1 98.38 20 ILE B C 1
ATOM 844 O O . ILE B 1 20 ? -8.227 -10.672 -3.264 1 98.38 20 ILE B O 1
ATOM 848 N N . GLU B 1 21 ? -9.914 -10.438 -4.742 1 97.62 21 GLU B N 1
ATOM 849 C CA . GLU B 1 21 ? -10.484 -11.734 -4.402 1 97.62 21 GLU B CA 1
ATOM 850 C C . GLU B 1 21 ? -9.523 -12.875 -4.727 1 97.62 21 GLU B C 1
ATOM 852 O O . GLU B 1 21 ? -9.344 -13.789 -3.922 1 97.62 21 GLU B O 1
ATOM 857 N N . LYS B 1 22 ? -8.93 -12.789 -5.887 1 96.94 22 LYS B N 1
ATOM 858 C CA . LYS B 1 22 ? -7.973 -13.805 -6.309 1 96.94 22 LYS B CA 1
ATOM 859 C C . LYS B 1 22 ? -6.773 -13.859 -5.363 1 96.94 22 LYS B C 1
ATOM 861 O O . LYS B 1 22 ? -6.375 -14.93 -4.914 1 96.94 22 LYS B O 1
ATOM 866 N N . LEU B 1 23 ? -6.25 -12.711 -4.992 1 96.75 23 LEU B N 1
ATOM 867 C CA . LEU B 1 23 ? -5.07 -12.641 -4.137 1 96.75 23 LEU B CA 1
ATOM 868 C 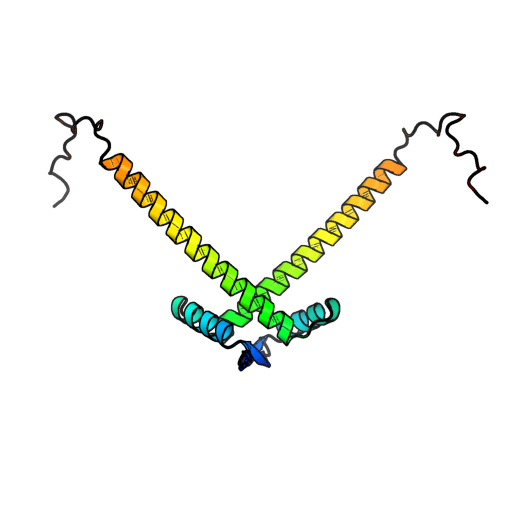C . LEU B 1 23 ? -5.406 -13.055 -2.711 1 96.75 23 LEU B C 1
ATOM 870 O O . LEU B 1 23 ? -4.602 -13.703 -2.041 1 96.75 23 LEU B O 1
ATOM 874 N N . SER B 1 24 ? -6.613 -12.633 -2.271 1 97.12 24 SER B N 1
ATOM 875 C CA . SER B 1 24 ? -7.035 -12.984 -0.919 1 97.12 24 SER B CA 1
ATOM 876 C C . SER B 1 24 ? -7.203 -14.492 -0.764 1 97.12 24 SER B C 1
ATOM 878 O O . SER B 1 24 ? -6.836 -15.055 0.265 1 97.12 24 SER B O 1
ATOM 880 N N . LYS B 1 25 ? -7.734 -15.117 -1.847 1 95.5 25 LYS B N 1
ATOM 881 C CA . LYS B 1 25 ? -7.914 -16.562 -1.841 1 95.5 25 LYS B CA 1
ATOM 882 C C . LYS B 1 25 ? -6.57 -17.281 -1.803 1 95.5 25 LYS B C 1
ATOM 884 O O . LYS B 1 25 ? -6.398 -18.25 -1.056 1 95.5 25 LYS B O 1
ATOM 889 N N . ARG B 1 26 ? -5.68 -16.781 -2.494 1 92.62 26 ARG B N 1
ATOM 890 C CA . ARG B 1 26 ? -4.348 -17.359 -2.566 1 92.62 26 ARG B CA 1
ATOM 891 C C . ARG B 1 26 ? -3.635 -17.266 -1.221 1 92.62 26 ARG B C 1
ATOM 893 O O . ARG B 1 26 ? -2.969 -18.219 -0.798 1 92.62 26 ARG B O 1
ATOM 900 N N . ASP B 1 27 ? -3.916 -16.156 -0.5 1 91.5 27 ASP B N 1
ATOM 901 C CA . ASP B 1 27 ? -3.221 -15.898 0.756 1 91.5 27 ASP B CA 1
ATOM 902 C C . ASP B 1 27 ? -4.031 -16.406 1.946 1 91.5 27 ASP B C 1
ATOM 904 O O . ASP B 1 27 ? -3.566 -16.359 3.088 1 91.5 27 ASP B O 1
ATOM 908 N N . GLY B 1 28 ? -5.137 -16.891 1.715 1 95.56 28 GLY B N 1
ATOM 909 C CA . GLY B 1 28 ? -5.988 -17.391 2.783 1 95.56 28 GLY B CA 1
ATOM 910 C C . GLY B 1 28 ? -6.535 -16.281 3.672 1 95.56 28 GLY B C 1
ATOM 911 O O . GLY B 1 28 ? -6.605 -16.453 4.895 1 95.56 28 GLY B O 1
ATOM 912 N N . THR B 1 29 ? -6.762 -15.133 3.105 1 96.81 29 THR B N 1
ATOM 913 C CA . THR B 1 29 ? -7.348 -14.016 3.836 1 96.81 29 THR B CA 1
ATOM 914 C C . THR B 1 29 ? -8.656 -13.57 3.191 1 96.81 29 THR B C 1
ATOM 916 O O . THR B 1 29 ? -8.984 -13.992 2.08 1 96.81 29 THR B O 1
ATOM 919 N N . SER B 1 30 ? -9.32 -12.781 3.912 1 97.31 30 SER B N 1
ATOM 920 C CA . SER B 1 30 ? -10.57 -12.25 3.375 1 97.31 30 SER B CA 1
ATOM 921 C C . SER B 1 30 ? -10.336 -10.945 2.623 1 97.31 30 SER B C 1
ATOM 923 O O . SER B 1 30 ? -9.328 -10.266 2.84 1 97.31 30 SER B O 1
ATOM 925 N N . VAL B 1 31 ? -11.156 -10.625 1.839 1 97.44 31 VAL B N 1
ATOM 926 C CA . VAL B 1 31 ? -11.156 -9.344 1.135 1 97.44 31 VAL B CA 1
ATOM 927 C C . VAL B 1 31 ? -11.07 -8.203 2.143 1 97.44 31 VAL B C 1
ATOM 929 O O . VAL B 1 31 ? -10.297 -7.258 1.952 1 97.44 31 VAL B O 1
ATOM 932 N N . ASN B 1 32 ? -11.797 -8.32 3.201 1 98.06 32 ASN B N 1
ATOM 933 C CA . ASN B 1 32 ? -11.758 -7.297 4.238 1 98.06 32 ASN B CA 1
ATOM 934 C C . ASN B 1 32 ? -10.352 -7.121 4.801 1 98.06 32 ASN B C 1
ATOM 936 O O . ASN B 1 32 ? -9.859 -5.996 4.906 1 98.06 32 ASN B O 1
ATOM 940 N N . GLN B 1 33 ? -9.75 -8.297 5.117 1 97.56 33 GLN B N 1
ATOM 941 C CA . GLN B 1 33 ? -8.406 -8.25 5.688 1 97.56 33 GLN B CA 1
ATOM 942 C C . GLN B 1 33 ? -7.406 -7.676 4.688 1 97.56 33 GLN B C 1
ATOM 944 O O . GLN B 1 33 ? -6.527 -6.895 5.059 1 97.56 33 GLN B O 1
ATOM 949 N N . PHE B 1 34 ? -7.52 -8.016 3.393 1 98.31 34 PHE B N 1
ATOM 950 C CA . PHE B 1 34 ? -6.641 -7.508 2.348 1 98.31 34 PHE B CA 1
ATOM 951 C C . PHE B 1 34 ? -6.734 -5.988 2.256 1 98.31 34 PHE B C 1
ATOM 953 O O . PHE B 1 34 ? -5.711 -5.297 2.248 1 98.31 34 PHE B O 1
ATOM 960 N N . VAL B 1 35 ? -7.906 -5.473 2.256 1 98.69 35 VAL B N 1
ATOM 961 C CA . VAL B 1 35 ? -8.141 -4.051 2.051 1 98.69 35 VAL B CA 1
ATOM 962 C C . VAL B 1 35 ? -7.73 -3.271 3.299 1 98.69 35 VAL B C 1
ATOM 964 O O . VAL B 1 35 ? -7.145 -2.189 3.199 1 98.69 35 VAL B O 1
ATOM 967 N N . VAL B 1 36 ? -7.984 -3.826 4.438 1 98.44 36 VAL B N 1
ATOM 968 C CA . VAL B 1 36 ? -7.582 -3.201 5.695 1 98.44 36 VAL B CA 1
ATOM 969 C C . VAL B 1 36 ? -6.059 -3.092 5.754 1 98.44 36 VAL B C 1
ATOM 971 O O . VAL B 1 36 ? -5.52 -2.043 6.117 1 98.44 36 VAL B O 1
ATOM 974 N N . MET B 1 37 ? -5.422 -4.117 5.293 1 98.56 37 MET B N 1
ATOM 975 C CA . MET B 1 37 ? -3.963 -4.121 5.316 1 98.56 37 MET B CA 1
ATOM 976 C C . MET B 1 37 ? -3.402 -3.143 4.289 1 98.56 37 MET B C 1
ATOM 978 O O . MET B 1 37 ? -2.42 -2.449 4.555 1 98.56 37 MET B O 1
ATOM 982 N N . ALA B 1 38 ? -4.012 -3.154 3.16 1 98.69 38 ALA B N 1
ATOM 983 C CA . ALA B 1 38 ? -3.602 -2.211 2.123 1 98.69 38 ALA B CA 1
ATOM 984 C C . ALA B 1 38 ? -3.707 -0.772 2.617 1 98.69 38 ALA B C 1
ATOM 986 O O . ALA B 1 38 ? -2.777 0.02 2.443 1 98.69 38 ALA B O 1
ATOM 987 N N . ALA B 1 39 ? -4.828 -0.466 3.271 1 98.75 39 ALA B N 1
ATOM 988 C CA . ALA B 1 39 ? -5.059 0.878 3.795 1 98.75 39 ALA B CA 1
ATOM 989 C C . ALA B 1 39 ? -4.062 1.213 4.902 1 98.75 39 ALA B C 1
ATOM 991 O O . ALA B 1 39 ? -3.516 2.318 4.941 1 98.75 39 ALA B O 1
ATOM 992 N N . ALA B 1 40 ? -3.834 0.256 5.793 1 98.62 40 ALA B N 1
ATOM 993 C CA . ALA B 1 40 ? -2.891 0.456 6.891 1 98.62 40 ALA B CA 1
ATOM 994 C C . ALA B 1 40 ? -1.477 0.686 6.367 1 98.62 40 ALA B C 1
ATOM 996 O O . ALA B 1 40 ? -0.755 1.552 6.867 1 98.62 40 ALA B O 1
ATOM 997 N N . GLU B 1 41 ? -1.1 -0.096 5.344 1 98.25 41 GLU B N 1
ATOM 998 C CA . GLU B 1 41 ? 0.214 0.042 4.719 1 98.25 41 GLU B CA 1
ATOM 999 C C . GLU B 1 41 ? 0.378 1.417 4.078 1 98.25 41 GLU B C 1
ATOM 1001 O O . GLU B 1 41 ? 1.436 2.039 4.191 1 98.25 41 GLU B O 1
ATOM 1006 N N . LYS B 1 42 ? -0.656 1.86 3.457 1 98 42 LYS B N 1
ATOM 1007 C CA . LYS B 1 42 ? -0.588 3.17 2.816 1 98 42 LYS B CA 1
ATOM 1008 C C . LYS B 1 42 ? -0.524 4.289 3.854 1 98 42 LYS B C 1
ATOM 1010 O O . LYS B 1 42 ? 0.241 5.242 3.699 1 98 42 LYS B O 1
ATOM 1015 N N . VAL B 1 43 ? -1.243 4.211 4.918 1 98 43 VAL B N 1
ATOM 1016 C CA . VAL B 1 43 ? -1.18 5.172 6.016 1 98 43 VAL B CA 1
ATOM 1017 C C . VAL B 1 43 ? 0.235 5.215 6.586 1 98 43 VAL B C 1
ATOM 1019 O O . VAL B 1 43 ? 0.797 6.293 6.793 1 98 43 VAL B O 1
ATOM 1022 N N . ALA B 1 44 ? 0.75 4.016 6.828 1 97.44 44 ALA B N 1
ATOM 1023 C CA . ALA B 1 44 ? 2.1 3.916 7.375 1 97.44 44 ALA B CA 1
ATOM 1024 C C . ALA B 1 44 ? 3.123 4.547 6.434 1 97.44 44 ALA B C 1
ATOM 1026 O O . ALA B 1 44 ? 4.004 5.289 6.871 1 97.44 44 ALA B O 1
ATOM 1027 N N . ALA B 1 45 ? 2.93 4.262 5.141 1 96.62 45 ALA B N 1
ATOM 1028 C CA . ALA B 1 45 ? 3.857 4.785 4.145 1 96.62 45 ALA B CA 1
ATOM 1029 C C . ALA B 1 45 ? 3.773 6.309 4.062 1 96.62 45 ALA B C 1
ATOM 1031 O O . ALA B 1 45 ? 4.797 6.988 3.998 1 96.62 45 ALA B O 1
ATOM 1032 N N . MET B 1 46 ? 2.576 6.84 4.086 1 95.75 46 MET B N 1
ATOM 1033 C CA . MET B 1 46 ? 2.387 8.281 3.963 1 95.75 46 MET B CA 1
ATOM 1034 C C . MET B 1 46 ? 2.863 9 5.223 1 95.75 46 MET B C 1
ATOM 1036 O O . MET B 1 46 ? 3.449 10.086 5.137 1 95.75 46 MET B O 1
ATOM 1040 N N . THR B 1 47 ? 2.635 8.375 6.406 1 94.19 47 THR B N 1
ATOM 1041 C CA . THR B 1 47 ? 3.08 8.961 7.668 1 94.19 47 THR B CA 1
ATOM 1042 C C . THR B 1 47 ? 4.605 8.953 7.758 1 94.19 47 THR B C 1
ATOM 1044 O O . THR B 1 47 ? 5.207 9.938 8.188 1 94.19 47 THR B O 1
ATOM 1047 N N . THR B 1 48 ? 5.199 7.875 7.285 1 93.06 48 THR B N 1
ATOM 1048 C CA . THR B 1 48 ? 6.652 7.758 7.281 1 93.06 48 THR B CA 1
ATOM 1049 C C . THR B 1 48 ? 7.273 8.781 6.34 1 93.06 48 THR B C 1
ATOM 1051 O O . THR B 1 48 ? 8.266 9.43 6.684 1 93.06 48 THR B O 1
ATOM 1054 N N . ALA B 1 49 ? 6.656 8.898 5.219 1 89.06 49 ALA B N 1
ATOM 1055 C CA . ALA B 1 49 ? 7.141 9.875 4.25 1 89.06 49 ALA B CA 1
ATOM 1056 C C . ALA B 1 49 ? 7.07 11.289 4.816 1 89.06 49 ALA B C 1
ATOM 1058 O O . ALA B 1 49 ? 7.988 12.094 4.621 1 89.06 49 ALA B O 1
ATOM 1059 N N . GLU B 1 50 ? 6.012 11.586 5.48 1 88.44 50 GLU B N 1
ATOM 1060 C CA . GLU B 1 50 ? 5.84 12.898 6.09 1 88.44 50 GLU B CA 1
ATOM 1061 C C . GLU B 1 50 ? 6.871 13.133 7.191 1 88.44 50 GLU B C 1
ATOM 1063 O O . GLU B 1 50 ? 7.426 14.227 7.305 1 88.44 50 GLU B O 1
ATOM 1068 N N . TYR B 1 51 ? 7.133 12.078 7.91 1 87.25 51 TYR B N 1
ATOM 1069 C CA . TYR B 1 51 ? 8.125 12.156 8.977 1 87.25 51 TYR B CA 1
ATOM 1070 C C . TYR B 1 51 ? 9.508 12.453 8.406 1 87.25 51 TYR B C 1
ATOM 1072 O O . TYR B 1 51 ? 10.227 13.32 8.914 1 87.25 51 TYR B O 1
ATOM 1080 N N . PHE B 1 52 ? 9.875 11.828 7.359 1 89.69 52 PHE B N 1
ATOM 1081 C CA . PHE B 1 52 ? 11.195 12.008 6.762 1 89.69 52 PHE B CA 1
ATOM 1082 C C . PHE B 1 52 ? 11.305 13.375 6.09 1 89.69 52 PHE B C 1
ATOM 1084 O O . PHE B 1 52 ? 12.359 14.016 6.137 1 89.69 52 PHE B O 1
ATOM 1091 N N . THR B 1 53 ? 10.195 13.719 5.5 1 88.44 53 THR B N 1
ATOM 1092 C CA . THR B 1 53 ? 10.188 15.023 4.855 1 88.44 53 THR B CA 1
ATOM 1093 C C . THR B 1 53 ? 10.367 16.141 5.887 1 88.44 53 THR B C 1
ATOM 1095 O O . THR B 1 53 ? 11.164 17.062 5.68 1 88.44 53 THR B O 1
ATOM 1098 N N . GLU B 1 54 ? 9.734 15.969 6.949 1 88.94 54 GLU B N 1
ATOM 1099 C CA . GLU B 1 54 ? 9.836 16.969 8.016 1 88.94 54 GLU B CA 1
ATOM 1100 C C . GLU B 1 54 ? 11.227 16.969 8.633 1 88.94 54 GLU B C 1
ATOM 1102 O O . GLU B 1 54 ? 11.789 18.031 8.914 1 88.94 54 GLU B O 1
ATOM 1107 N N . ARG B 1 55 ? 11.664 15.797 8.844 1 86.88 55 ARG B N 1
ATOM 1108 C CA . ARG B 1 55 ? 12.992 15.68 9.438 1 86.88 55 ARG B CA 1
ATOM 1109 C C . ARG B 1 55 ? 14.062 16.234 8.5 1 86.88 55 ARG B C 1
ATOM 1111 O O . ARG B 1 55 ? 15 16.906 8.945 1 86.88 55 ARG B O 1
ATOM 1118 N N . ARG B 1 56 ? 13.891 15.93 7.316 1 89.81 56 ARG B N 1
ATOM 1119 C CA . ARG B 1 56 ? 14.82 16.453 6.324 1 89.81 56 ARG B CA 1
ATOM 1120 C C . ARG B 1 56 ? 14.781 17.984 6.293 1 89.81 56 ARG B C 1
ATOM 1122 O O . ARG B 1 56 ? 15.82 18.641 6.184 1 89.81 56 ARG B O 1
ATOM 1129 N N . GLU B 1 57 ? 13.617 18.484 6.363 1 88.5 57 GLU B N 1
ATOM 1130 C CA . GLU B 1 57 ? 13.43 19.938 6.363 1 88.5 57 GLU B CA 1
ATOM 1131 C C . GLU B 1 57 ? 14.062 20.578 7.598 1 88.5 57 GLU B C 1
ATOM 1133 O O . GLU B 1 57 ? 14.688 21.625 7.508 1 88.5 57 GLU B O 1
ATOM 1138 N N . ARG B 1 58 ? 13.953 19.922 8.656 1 89.56 58 ARG B N 1
ATOM 1139 C CA . ARG B 1 58 ? 14.547 20.422 9.891 1 89.56 58 ARG B CA 1
ATOM 1140 C C . ARG B 1 58 ? 16.062 20.328 9.844 1 89.56 58 ARG B C 1
ATOM 1142 O O . ARG B 1 58 ? 16.766 21.25 10.266 1 89.56 58 ARG B O 1
ATOM 1149 N N . ALA B 1 59 ? 16.484 19.266 9.234 1 88.94 59 ALA B N 1
ATOM 1150 C CA . ALA B 1 59 ? 17.922 19.062 9.117 1 88.94 59 ALA B CA 1
ATOM 1151 C C . ALA B 1 59 ? 18.547 20.094 8.18 1 88.94 59 ALA B C 1
ATOM 1153 O O . ALA B 1 59 ? 19.641 20.594 8.445 1 88.94 59 ALA B O 1
ATOM 1154 N N . ASP B 1 60 ? 17.812 20.344 7.211 1 89.25 60 ASP B N 1
ATOM 1155 C CA . ASP B 1 60 ? 18.281 21.344 6.246 1 89.25 60 ASP B CA 1
ATOM 1156 C C . ASP B 1 60 ? 18.328 22.734 6.879 1 89.25 60 ASP B C 1
ATOM 1158 O O . ASP B 1 60 ? 19.281 23.484 6.66 1 89.25 60 ASP B O 1
ATOM 1162 N N . MET B 1 61 ? 17.359 23.094 7.633 1 90.31 61 MET B N 1
ATOM 1163 C CA . MET B 1 61 ? 17.312 24.391 8.312 1 90.31 61 MET B CA 1
ATOM 1164 C C . MET B 1 61 ? 18.438 24.5 9.344 1 90.31 61 MET B C 1
ATOM 1166 O O . MET B 1 61 ? 19.062 25.547 9.477 1 90.31 61 MET B O 1
ATOM 1170 N N . GLU B 1 62 ? 18.656 23.422 9.984 1 86.88 62 GLU B N 1
ATOM 1171 C CA . GLU B 1 62 ? 19.75 23.406 10.953 1 86.88 62 GLU B CA 1
ATOM 1172 C C . GLU B 1 62 ? 21.094 23.562 10.266 1 86.88 62 GLU B C 1
ATOM 1174 O O . GLU B 1 62 ? 21.969 24.297 10.75 1 86.88 62 GLU B O 1
ATOM 1179 N N . ALA B 1 63 ? 21.25 22.891 9.234 1 87.56 63 ALA B N 1
ATOM 1180 C CA . ALA B 1 63 ? 22.484 23.016 8.469 1 87.56 63 ALA B CA 1
ATOM 1181 C C . ALA B 1 63 ? 22.656 24.438 7.938 1 87.56 63 ALA B C 1
ATOM 1183 O O . ALA B 1 63 ? 23.766 24.984 7.973 1 87.56 63 ALA B O 1
ATOM 1184 N N . PHE B 1 64 ? 21.594 25.016 7.406 1 88.38 64 PHE B N 1
ATOM 1185 C CA . PHE B 1 64 ? 21.578 26.391 6.91 1 88.38 64 PHE B CA 1
ATOM 1186 C C . PHE B 1 64 ? 21.984 27.359 8.008 1 88.38 64 PHE B C 1
ATOM 1188 O O . PHE B 1 64 ? 22.844 28.234 7.797 1 88.38 64 PHE B O 1
ATOM 1195 N N . ASP B 1 65 ? 21.469 27.219 9.117 1 86.75 65 ASP B N 1
ATOM 1196 C CA . ASP B 1 65 ? 21.781 28.062 10.266 1 86.75 65 ASP B CA 1
ATOM 1197 C C . ASP B 1 65 ? 23.25 27.922 10.672 1 86.75 65 ASP B C 1
ATOM 1199 O O . ASP B 1 65 ? 23.906 28.906 10.992 1 86.75 65 ASP B O 1
ATOM 1203 N N . ARG B 1 66 ? 23.734 26.719 10.617 1 86 66 ARG B N 1
ATOM 1204 C CA . ARG B 1 66 ? 25.125 26.453 10.953 1 86 66 ARG B CA 1
ATOM 1205 C C . ARG B 1 66 ? 26.078 27.141 9.977 1 86 66 ARG B C 1
ATOM 1207 O O . ARG B 1 66 ? 27.094 27.719 10.375 1 86 66 ARG B O 1
ATOM 1214 N N . ILE B 1 67 ? 25.641 27.188 8.773 1 84.06 67 ILE B N 1
ATOM 1215 C CA . ILE B 1 67 ? 26.469 27.797 7.73 1 84.06 67 ILE B CA 1
ATOM 1216 C C . ILE B 1 67 ? 26.406 29.312 7.844 1 84.06 67 ILE B C 1
ATOM 1218 O O . ILE B 1 67 ? 27.438 29.984 7.754 1 84.06 67 ILE B O 1
ATOM 1222 N N . LEU B 1 68 ? 25.266 29.891 8.055 1 86.44 68 LEU B N 1
ATOM 1223 C CA . LEU B 1 68 ? 25.078 31.328 8.102 1 86.44 68 LEU B CA 1
ATOM 1224 C C . LEU B 1 68 ? 25.734 31.938 9.344 1 86.44 68 LEU B C 1
ATOM 1226 O O . LEU B 1 68 ? 26.188 33.062 9.312 1 86.44 68 LEU B O 1
ATOM 1230 N N . ASN B 1 69 ? 25.875 31.203 10.297 1 82.94 69 ASN B N 1
ATOM 1231 C CA . ASN B 1 69 ? 26.422 31.719 11.555 1 82.94 69 ASN B CA 1
ATOM 1232 C C . ASN B 1 69 ? 27.859 31.266 11.781 1 82.94 69 ASN B C 1
ATOM 1234 O O . ASN B 1 69 ? 28.375 31.344 12.898 1 82.94 69 ASN B O 1
ATOM 1238 N N . ARG B 1 70 ? 28.312 30.531 10.766 1 74.88 70 ARG B N 1
ATOM 1239 C CA . ARG B 1 70 ? 29.703 30.141 10.859 1 74.88 70 ARG B CA 1
ATOM 1240 C C . ARG B 1 70 ? 30.609 31.359 10.961 1 74.88 70 ARG B C 1
ATOM 1242 O O . ARG B 1 70 ? 30.422 32.344 10.242 1 74.88 70 ARG B O 1
ATOM 1249 N N . LYS B 1 71 ? 31.281 31.656 12.023 1 71.31 71 LYS B N 1
ATOM 1250 C CA . LYS B 1 71 ? 32.156 32.781 12.328 1 71.31 71 LYS B CA 1
ATOM 1251 C C . LYS B 1 71 ? 33.188 33 11.227 1 71.31 71 LYS B C 1
ATOM 1253 O O . LYS B 1 71 ? 33.656 34.125 11.016 1 71.31 71 LYS B O 1
ATOM 1258 N N . GLY B 1 72 ? 33.5 32.031 10.516 1 57.59 72 GLY B N 1
ATOM 1259 C CA . GLY B 1 72 ? 34.562 32.25 9.57 1 57.59 72 GLY B CA 1
ATOM 1260 C C . GLY B 1 72 ? 34.125 32.812 8.242 1 57.59 72 GLY B C 1
ATOM 1261 O O . GLY B 1 72 ? 34.812 32.688 7.23 1 57.59 72 GLY B O 1
ATOM 1262 N N . GLY B 1 73 ? 32.875 33.219 8.18 1 54.03 73 GLY B N 1
ATOM 1263 C CA . GLY B 1 73 ? 32.531 33.938 6.965 1 54.03 73 GLY B CA 1
ATOM 1264 C C . GLY B 1 73 ? 33.281 35.25 6.816 1 54.03 73 GLY B C 1
ATOM 1265 O O . GLY B 1 73 ? 33.469 36 7.793 1 54.03 73 GLY B O 1
ATOM 1266 N N . GLN B 1 74 ? 34.375 35.344 6.098 1 54.44 74 GLN B N 1
ATOM 1267 C CA . GLN B 1 74 ? 35 36.625 5.816 1 54.44 74 GLN B CA 1
ATOM 1268 C C . GLN B 1 74 ? 33.938 37.688 5.531 1 54.44 74 GLN B C 1
ATOM 1270 O O . GLN B 1 74 ? 32.969 37.438 4.824 1 54.44 74 GLN B O 1
ATOM 1275 N N . PRO B 1 75 ? 33.812 38.719 6.32 1 54.84 75 PRO B N 1
ATOM 1276 C CA . PRO B 1 75 ? 32.906 39.812 5.941 1 54.84 75 PRO B CA 1
ATOM 1277 C C . PRO B 1 75 ? 32.875 40.031 4.43 1 54.84 75 PRO B C 1
ATOM 1279 O O . PRO B 1 75 ? 33.844 39.719 3.727 1 54.84 75 PRO B O 1
ATOM 1282 N N . PRO B 1 76 ? 31.641 40.125 3.875 1 57.44 76 PRO B N 1
ATOM 1283 C CA . PRO B 1 76 ? 31.766 40.469 2.459 1 57.44 76 PRO B CA 1
ATOM 1284 C C . PRO B 1 76 ? 32.938 41.406 2.189 1 57.44 76 PRO B C 1
ATOM 1286 O O . PRO B 1 76 ? 33.25 42.281 3.01 1 57.44 76 PRO B O 1
ATOM 1289 N N . GLN B 1 77 ? 33.969 41.031 1.563 1 55.16 77 GLN B N 1
ATOM 1290 C CA . GLN B 1 77 ? 35.094 41.906 1.243 1 55.16 77 GLN B CA 1
ATOM 1291 C C . GLN B 1 77 ? 34.594 43.25 0.657 1 55.16 77 GLN B C 1
ATOM 1293 O O . GLN B 1 77 ? 33.531 43.281 0.047 1 55.16 77 GLN B O 1
ATOM 1298 N N . PRO B 1 78 ? 35.25 44.375 0.846 1 58.09 78 PRO B N 1
ATOM 1299 C CA . PRO B 1 78 ? 34.906 45.625 0.151 1 58.09 78 PRO B CA 1
ATOM 1300 C C . PRO B 1 78 ? 34.812 45.438 -1.36 1 58.09 78 PRO B C 1
ATOM 1302 O O . PRO B 1 78 ? 35.688 44.844 -1.989 1 58.09 78 PRO B O 1
ATOM 1305 N N . GLY B 1 79 ? 33.594 45.719 -2.053 1 63.38 79 GLY B N 1
ATOM 1306 C CA . GLY B 1 79 ? 33.312 45.531 -3.469 1 63.38 79 GLY B CA 1
ATOM 1307 C C . GLY B 1 79 ? 32.281 44.438 -3.748 1 63.38 79 GLY B C 1
ATOM 1308 O O . GLY B 1 79 ? 31.812 44.312 -4.875 1 63.38 79 GLY B O 1
ATOM 1309 N N . ASP B 1 80 ? 32.219 43.656 -2.852 1 60.94 80 ASP B N 1
ATOM 1310 C CA . A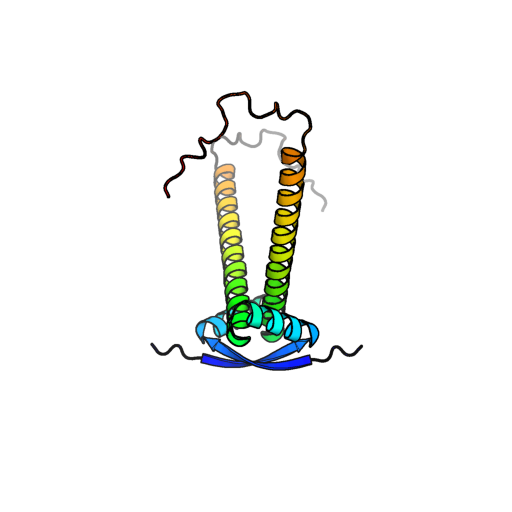SP B 1 80 ? 31.266 42.562 -3.061 1 60.94 80 ASP B CA 1
ATOM 1311 C C . ASP B 1 80 ? 29.859 43 -2.674 1 60.94 80 ASP B C 1
ATOM 1313 O O . ASP B 1 80 ? 28.922 42.219 -2.686 1 60.94 80 ASP B O 1
ATOM 1317 N N . GLU B 1 81 ? 29.703 44.094 -2.139 1 56.91 81 GLU B N 1
ATOM 1318 C CA . GLU B 1 81 ? 28.391 44.625 -1.763 1 56.91 81 GLU B CA 1
ATOM 1319 C C . GLU B 1 81 ? 27.469 44.75 -2.975 1 56.91 81 GLU B C 1
ATOM 1321 O O . GLU B 1 81 ? 27.922 45.062 -4.074 1 56.91 81 GLU B O 1
ATOM 1326 N N . LEU B 1 82 ? 26.406 44.094 -3.045 1 56.31 82 LEU B N 1
ATOM 1327 C CA . LEU B 1 82 ? 25.438 44.375 -4.102 1 56.31 82 LEU B CA 1
ATOM 1328 C C . LEU B 1 82 ? 25.203 45.875 -4.25 1 56.31 82 LEU B C 1
ATOM 1330 O O . LEU B 1 82 ? 25.156 46.594 -3.254 1 56.31 82 LEU B O 1
ATOM 1334 N N . SER B 1 83 ? 25.766 46.438 -5.309 1 55.34 83 SER B N 1
ATOM 1335 C CA . SER B 1 83 ? 25.359 47.812 -5.605 1 55.34 83 SER B CA 1
ATOM 1336 C C . SER B 1 83 ? 23.859 48 -5.387 1 55.34 83 SER B C 1
ATOM 1338 O O . SER B 1 83 ? 23.062 47.156 -5.785 1 55.34 83 SER B O 1
ATOM 1340 N N . GLU B 1 84 ? 23.406 48.594 -4.316 1 52.75 84 GLU B N 1
ATOM 1341 C CA . GLU B 1 84 ? 22.031 49.062 -4.148 1 52.75 84 GLU B CA 1
ATOM 1342 C C . GLU B 1 84 ? 21.438 49.531 -5.48 1 52.75 84 GLU B C 1
ATOM 1344 O O . GLU B 1 84 ? 20.328 50.062 -5.523 1 52.75 84 GLU B O 1
ATOM 1349 N N . GLU B 1 85 ? 22.172 49.656 -6.5 1 48.22 85 GLU B N 1
ATOM 1350 C CA . GLU B 1 85 ? 21.516 50.094 -7.719 1 48.22 85 GLU B CA 1
ATOM 1351 C C . GLU B 1 85 ? 20.594 49.031 -8.289 1 48.22 85 GLU B C 1
ATOM 1353 O O . GLU B 1 85 ? 20.875 48.469 -9.344 1 48.22 85 GLU B O 1
ATOM 1358 N N . GLY B 1 86 ? 20.25 48.062 -7.555 1 45.75 86 GLY B N 1
ATOM 1359 C CA . GLY B 1 86 ? 19.266 47.219 -8.203 1 45.75 86 GLY B CA 1
ATOM 1360 C C . GLY B 1 86 ? 18.031 47.969 -8.641 1 45.75 86 GLY B C 1
ATOM 1361 O O . GLY B 1 86 ? 17.734 49.031 -8.133 1 45.75 86 GLY B O 1
ATOM 1362 N N . ASP B 1 87 ? 17.25 47.562 -9.867 1 46.94 87 ASP B N 1
ATOM 1363 C CA . ASP B 1 87 ? 16.266 48.188 -10.734 1 46.94 87 ASP B CA 1
ATOM 1364 C C . ASP B 1 87 ? 15.086 48.719 -9.922 1 46.94 87 ASP B C 1
ATOM 1366 O O . ASP B 1 87 ? 14.461 47.969 -9.164 1 46.94 87 ASP B O 1
ATOM 1370 N N . ARG B 1 88 ? 15.031 49.969 -9.492 1 36.03 88 ARG B N 1
ATOM 1371 C CA . ARG B 1 88 ? 13.766 50.688 -9.344 1 36.03 88 ARG B CA 1
ATOM 1372 C C . ARG B 1 88 ? 12.883 50.469 -10.57 1 36.03 88 ARG B C 1
ATOM 1374 O O . ARG B 1 88 ? 13.359 50.531 -11.703 1 36.03 88 ARG B O 1
#

Organism: NCBI:txid111831

InterPro domains:
  IPR010985 Ribbon-helix-helix [SSF47598] (4-45)

Radius of gyration: 29.87 Å; Cα contacts (8 Å, |Δi|>4): 111; chains: 2; bounding box: 57×99×46 Å

Nearest PDB structures (foldseek):
  6gts-assembly1_C-2  TM=4.952E-01  e=1.809E-01  Escherichia coli
  6gts-assembly1_C-2  TM=4.955E-01  e=2.216E-01  Escherichia coli